Protein AF-A0A452YLU3-F1 (afdb_monomer_lite)

Secondary structure (DSSP, 8-state):
-HHHHHHHHHHHTTTSGGGTT--HHHHHHHHHHHHHHHTTT--TTPPP-HHHH-EEEE------HHHHHHHHHHHTSTTEEEEEEEEEEE-TT-SS--EEEEEEEEEETTTT----

Organism: Aegilops tauschii subsp. strangulata (NCBI:txid200361)

Structure (mmCIF, N/CA/C/O backbone):
data_AF-A0A452YLU3-F1
#
_entry.id   AF-A0A452YLU3-F1
#
loop_
_atom_site.group_PDB
_atom_site.id
_atom_site.type_symbol
_atom_site.label_atom_id
_atom_site.label_alt_id
_atom_site.label_comp_id
_atom_site.label_asym_id
_atom_site.label_entity_id
_atom_site.label_seq_id
_atom_site.pdbx_PDB_ins_code
_atom_site.Cartn_x
_atom_site.Cartn_y
_atom_site.Cartn_z
_atom_site.occupancy
_atom_site.B_iso_or_equiv
_atom_site.auth_seq_id
_atom_site.auth_comp_id
_atom_site.auth_asym_id
_atom_site.auth_atom_id
_atom_site.pdbx_PDB_model_num
ATOM 1 N N . ASP A 1 1 ? 21.316 5.333 -0.403 1.00 86.00 1 ASP A N 1
ATOM 2 C CA . ASP A 1 1 ? 21.224 3.863 -0.359 1.00 86.00 1 ASP A CA 1
ATOM 3 C C . ASP A 1 1 ? 19.789 3.455 -0.678 1.00 86.00 1 ASP A C 1
ATOM 5 O O . ASP A 1 1 ? 18.874 4.063 -0.133 1.00 86.00 1 ASP A O 1
ATOM 9 N N . THR A 1 2 ? 19.588 2.513 -1.601 1.00 87.88 2 THR A N 1
ATOM 10 C CA . THR A 1 2 ? 18.253 2.113 -2.087 1.00 87.88 2 THR A CA 1
ATOM 11 C C . THR A 1 2 ? 17.460 1.376 -1.017 1.00 87.88 2 THR A C 1
ATOM 13 O O . THR A 1 2 ? 16.286 1.672 -0.796 1.00 87.88 2 THR A O 1
ATOM 16 N N . GLU A 1 3 ? 18.103 0.437 -0.328 1.00 92.19 3 GLU A N 1
ATOM 17 C CA . GLU A 1 3 ? 17.437 -0.374 0.689 1.00 92.19 3 GLU A CA 1
ATOM 18 C C . GLU A 1 3 ? 17.133 0.448 1.943 1.00 92.19 3 GLU A C 1
ATOM 20 O O . GLU A 1 3 ? 16.061 0.290 2.520 1.00 92.19 3 GLU A O 1
ATOM 25 N N . GLY A 1 4 ? 17.999 1.395 2.322 1.00 95.19 4 GLY A N 1
ATOM 26 C CA . GLY A 1 4 ? 17.708 2.369 3.377 1.00 95.19 4 GLY A CA 1
ATOM 27 C C . GLY A 1 4 ? 16.403 3.141 3.147 1.00 95.19 4 GLY A C 1
ATOM 28 O O . GLY A 1 4 ? 15.523 3.117 4.001 1.00 95.19 4 GLY A O 1
ATOM 29 N N . ARG A 1 5 ? 16.214 3.731 1.957 1.00 94.44 5 ARG A N 1
ATOM 30 C CA . ARG A 1 5 ? 15.010 4.527 1.633 1.00 94.44 5 ARG A CA 1
ATOM 31 C C . ARG A 1 5 ? 13.733 3.678 1.630 1.00 94.44 5 ARG A C 1
ATOM 33 O O . ARG A 1 5 ? 12.702 4.111 2.138 1.00 94.44 5 ARG A O 1
ATOM 40 N N . LYS A 1 6 ? 13.806 2.440 1.124 1.00 93.56 6 LYS A N 1
ATOM 41 C CA . LYS A 1 6 ? 12.691 1.479 1.205 1.00 93.56 6 LYS A CA 1
ATOM 42 C C . LYS A 1 6 ? 12.352 1.123 2.652 1.00 93.56 6 LYS A C 1
ATOM 44 O O . LYS A 1 6 ? 11.176 1.064 3.006 1.00 93.56 6 LYS A O 1
ATOM 49 N N . HIS A 1 7 ? 13.363 0.886 3.488 1.00 95.69 7 HIS A N 1
ATOM 50 C CA . HIS A 1 7 ? 13.155 0.606 4.908 1.00 95.69 7 HIS A CA 1
ATOM 51 C C . HIS A 1 7 ? 12.558 1.800 5.653 1.00 95.69 7 HIS A C 1
ATOM 53 O O . HIS A 1 7 ? 11.686 1.595 6.495 1.00 95.69 7 HIS A O 1
ATOM 59 N N . ASP A 1 8 ? 12.978 3.023 5.334 1.00 96.00 8 ASP A N 1
ATOM 60 C CA . ASP A 1 8 ? 12.431 4.234 5.944 1.00 96.00 8 ASP A CA 1
ATOM 61 C C . ASP A 1 8 ? 10.955 4.424 5.582 1.00 96.00 8 ASP A C 1
ATOM 63 O O . ASP A 1 8 ? 10.141 4.653 6.476 1.00 96.00 8 ASP A O 1
ATOM 67 N N . LEU A 1 9 ? 10.570 4.200 4.318 1.00 95.94 9 LEU A N 1
ATOM 68 C CA . LEU A 1 9 ? 9.160 4.177 3.919 1.00 95.94 9 LEU A CA 1
ATOM 69 C C . LEU A 1 9 ? 8.375 3.092 4.671 1.00 95.94 9 LEU A C 1
ATOM 71 O O . LEU A 1 9 ? 7.311 3.362 5.228 1.00 95.94 9 LEU A O 1
ATOM 75 N N . LEU A 1 10 ? 8.907 1.867 4.735 1.00 95.19 10 LEU A N 1
ATOM 76 C CA . LEU A 1 10 ? 8.274 0.768 5.468 1.00 95.19 10 LEU A CA 1
ATOM 77 C C . LEU A 1 10 ? 8.136 1.056 6.965 1.00 95.19 10 LEU A C 1
ATOM 79 O O . LEU A 1 10 ? 7.198 0.553 7.576 1.00 95.19 10 LEU A O 1
ATOM 83 N N . ARG A 1 11 ? 9.045 1.835 7.557 1.00 95.62 11 ARG A N 1
ATOM 84 C CA . ARG A 1 11 ? 8.950 2.296 8.945 1.00 95.62 11 ARG A CA 1
ATOM 85 C C . ARG A 1 11 ? 7.900 3.395 9.088 1.00 95.62 11 ARG A C 1
ATOM 87 O O . ARG A 1 11 ? 7.099 3.323 10.007 1.00 95.62 11 ARG A O 1
ATOM 94 N N . ALA A 1 12 ? 7.870 4.370 8.184 1.00 96.00 12 ALA A N 1
ATOM 95 C CA . ALA A 1 12 ? 6.934 5.492 8.245 1.00 96.00 12 ALA A CA 1
ATOM 96 C C . ALA A 1 12 ? 5.465 5.041 8.169 1.00 96.00 12 ALA A C 1
ATOM 98 O O . ALA A 1 12 ? 4.604 5.612 8.831 1.00 96.00 12 ALA A O 1
ATOM 99 N N . VAL A 1 13 ? 5.176 3.987 7.398 1.00 95.69 13 VAL A N 1
ATOM 100 C CA . VAL A 1 13 ? 3.812 3.448 7.262 1.00 95.69 13 VAL A CA 1
ATOM 101 C C . VAL A 1 13 ? 3.403 2.493 8.389 1.00 95.69 13 VAL A C 1
ATOM 103 O O . VAL A 1 13 ? 2.228 2.118 8.465 1.00 95.69 13 VAL A O 1
ATOM 106 N N . GLN A 1 14 ? 4.330 2.068 9.257 1.00 91.56 14 GLN A N 1
ATOM 107 C CA . GLN A 1 14 ? 3.996 1.206 10.396 1.00 91.56 14 GLN A CA 1
ATOM 108 C C . GLN A 1 14 ? 3.051 1.922 11.360 1.00 91.56 14 GLN A C 1
ATOM 110 O O . GLN A 1 14 ? 3.082 3.137 11.494 1.00 91.56 14 GLN A O 1
ATOM 115 N N . GLU A 1 15 ? 2.177 1.148 12.006 1.00 87.56 15 GLU A N 1
ATOM 116 C CA . GLU A 1 15 ? 1.246 1.640 13.039 1.00 87.56 15 GLU A CA 1
ATOM 117 C C . GLU A 1 15 ? 0.219 2.686 12.557 1.00 87.56 15 GLU A C 1
ATOM 119 O O . GLU A 1 15 ? -0.574 3.189 13.341 1.00 87.56 15 GLU A O 1
ATOM 124 N N . THR A 1 16 ? 0.136 2.947 11.249 1.00 91.69 16 THR A N 1
ATOM 125 C CA . THR A 1 16 ? -0.823 3.905 10.669 1.00 91.69 16 THR A CA 1
ATOM 126 C C . THR A 1 16 ? -2.222 3.335 10.426 1.00 91.69 16 THR A C 1
ATOM 128 O O . THR A 1 16 ? -3.083 4.032 9.892 1.00 91.69 16 THR A O 1
ATOM 131 N N . GLY A 1 17 ? -2.454 2.045 10.696 1.00 88.31 17 GLY A N 1
ATOM 132 C CA . GLY A 1 17 ? -3.699 1.378 10.292 1.00 88.31 17 GLY A CA 1
ATOM 133 C C . GLY A 1 17 ? -3.913 1.392 8.770 1.00 88.31 17 GLY A C 1
ATOM 134 O O . GLY A 1 17 ? -5.035 1.530 8.297 1.00 88.31 17 GLY A O 1
ATOM 135 N N . ARG A 1 18 ? -2.829 1.297 7.979 1.00 90.69 18 ARG A N 1
ATOM 136 C CA . ARG A 1 18 ? -2.833 1.473 6.507 1.00 90.69 18 ARG A CA 1
ATOM 137 C C . ARG A 1 18 ? -3.274 2.873 6.061 1.00 90.69 18 ARG A C 1
ATOM 139 O O . ARG A 1 18 ? -3.678 3.042 4.915 1.00 90.69 18 ARG A O 1
ATOM 146 N N . GLY A 1 19 ? -3.176 3.858 6.949 1.00 92.19 19 GLY A N 1
ATOM 147 C CA . GLY A 1 19 ? -3.537 5.250 6.705 1.00 92.19 19 GLY A CA 1
ATOM 148 C C . GLY A 1 19 ? -4.777 5.730 7.462 1.00 92.19 19 GLY A C 1
ATOM 149 O O . GLY A 1 19 ? -4.967 6.943 7.528 1.00 92.19 19 GLY A O 1
ATOM 150 N N . SER A 1 20 ? -5.593 4.848 8.063 1.00 89.81 20 SER A N 1
ATOM 151 C CA . SER A 1 20 ? -6.781 5.272 8.832 1.00 89.81 20 SER A CA 1
ATOM 152 C C . SER A 1 20 ? -6.401 6.090 10.068 1.00 89.81 20 SER A C 1
ATOM 154 O O . SER A 1 20 ? -6.978 7.143 10.316 1.00 89.81 20 SER A O 1
ATOM 156 N N . GLY A 1 21 ? -5.370 5.656 10.795 1.00 90.00 21 GLY A N 1
ATOM 157 C CA . GLY A 1 21 ? -4.873 6.312 12.005 1.00 90.00 21 GLY A CA 1
ATOM 158 C C . GLY A 1 21 ? -3.743 7.319 11.774 1.00 90.00 21 GLY A C 1
ATOM 159 O O . GLY A 1 21 ? -3.189 7.827 12.743 1.00 90.00 21 GLY A O 1
ATOM 160 N N . ALA A 1 2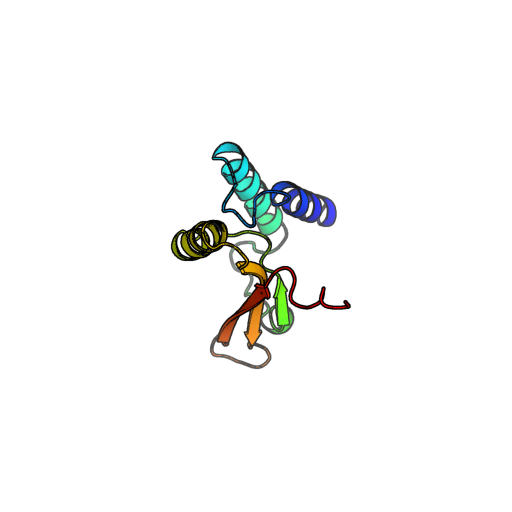2 ? -3.358 7.594 10.522 1.00 94.69 22 ALA A N 1
ATOM 161 C CA . ALA A 1 22 ? -2.226 8.473 10.230 1.00 94.69 22 ALA A CA 1
ATOM 162 C C . ALA A 1 22 ? -2.561 9.949 10.510 1.00 94.69 22 ALA A C 1
ATOM 164 O O . ALA A 1 22 ? -3.464 10.519 9.880 1.00 94.69 22 ALA A O 1
ATOM 165 N N . SER A 1 23 ? -1.790 10.577 11.402 1.00 94.94 23 SER A N 1
ATOM 166 C CA . SER A 1 23 ? -1.850 12.018 11.671 1.00 94.94 23 SER A CA 1
ATOM 167 C C . SER A 1 23 ? -1.390 12.847 10.459 1.00 94.94 23 SER A C 1
ATOM 169 O O . SER A 1 23 ? -0.729 12.311 9.565 1.00 94.94 23 SER A O 1
ATOM 171 N N . PRO A 1 24 ? -1.692 14.159 10.405 1.00 95.25 24 PRO A N 1
ATOM 172 C CA . PRO A 1 24 ? -1.196 15.029 9.337 1.00 95.25 24 PRO A CA 1
ATOM 173 C C . PRO A 1 24 ? 0.332 14.992 9.184 1.00 95.25 24 PRO A C 1
ATOM 175 O O . PRO A 1 24 ? 0.828 14.849 8.070 1.00 95.25 24 PRO A O 1
ATOM 178 N N . ASP A 1 25 ? 1.067 15.026 10.297 1.00 96.19 25 ASP A N 1
ATOM 179 C CA . ASP A 1 25 ? 2.534 14.984 10.287 1.00 96.19 25 ASP A CA 1
ATOM 180 C C . ASP A 1 25 ? 3.059 13.629 9.788 1.00 96.19 25 ASP A C 1
ATOM 182 O O . ASP A 1 25 ? 4.012 13.572 9.014 1.00 96.19 25 ASP A O 1
ATOM 186 N N . GLN A 1 26 ? 2.408 12.524 10.175 1.00 96.75 26 GLN A N 1
ATOM 187 C CA . GLN A 1 26 ? 2.755 11.193 9.670 1.00 96.75 26 GLN A CA 1
ATOM 188 C C . GLN A 1 26 ? 2.485 11.074 8.169 1.00 96.75 26 GLN A C 1
ATOM 190 O O . GLN A 1 26 ? 3.297 10.497 7.454 1.00 96.75 26 GLN A O 1
ATOM 195 N N . ARG A 1 27 ? 1.373 11.634 7.674 1.00 96.44 27 ARG A N 1
ATOM 196 C CA . ARG A 1 27 ? 1.055 11.649 6.237 1.00 96.44 27 ARG A CA 1
ATOM 197 C C . ARG A 1 27 ? 2.120 12.400 5.450 1.00 96.44 27 ARG A C 1
ATOM 199 O O . ARG A 1 27 ? 2.620 11.851 4.475 1.00 96.44 27 ARG A O 1
ATOM 206 N N . ALA A 1 28 ? 2.514 13.583 5.918 1.00 96.12 28 ALA A N 1
ATOM 207 C CA . ALA A 1 28 ? 3.582 14.361 5.297 1.00 96.12 28 ALA A CA 1
ATOM 208 C C . ALA A 1 28 ? 4.912 13.586 5.264 1.00 96.12 28 ALA A C 1
ATOM 210 O O . ALA A 1 28 ? 5.551 13.502 4.218 1.00 96.12 28 ALA A O 1
ATOM 211 N N . ALA A 1 29 ? 5.295 12.946 6.375 1.00 96.56 29 ALA A N 1
ATOM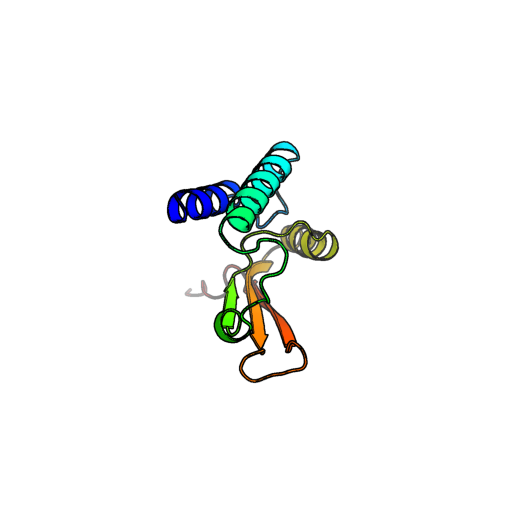 212 C CA . ALA A 1 29 ? 6.516 12.139 6.440 1.00 96.56 29 ALA A CA 1
ATOM 213 C C . ALA A 1 29 ? 6.472 10.906 5.516 1.00 96.56 29 ALA A C 1
ATOM 215 O O . ALA A 1 29 ? 7.480 10.533 4.917 1.00 96.56 29 ALA A O 1
ATOM 216 N N . ILE A 1 30 ? 5.307 10.262 5.385 1.00 97.25 30 ILE A N 1
ATOM 217 C CA . ILE A 1 30 ? 5.111 9.139 4.461 1.00 97.25 30 ILE A CA 1
ATOM 218 C C . ILE A 1 30 ? 5.211 9.615 3.013 1.00 97.25 30 ILE A C 1
ATOM 220 O O . ILE A 1 30 ? 5.876 8.959 2.219 1.00 97.25 30 ILE A O 1
ATOM 224 N N . GLU A 1 31 ? 4.584 10.740 2.665 1.00 95.25 31 GLU A N 1
ATOM 225 C CA . GLU A 1 31 ? 4.664 11.329 1.324 1.00 95.25 31 GLU A CA 1
ATOM 226 C C . GLU A 1 31 ? 6.111 11.663 0.949 1.00 95.25 31 GLU A C 1
ATOM 228 O O . GLU A 1 31 ? 6.568 11.280 -0.126 1.00 95.25 31 GLU A O 1
ATOM 233 N N . GLU A 1 32 ? 6.872 12.269 1.862 1.00 95.38 32 GLU A N 1
ATOM 234 C CA . GLU A 1 32 ? 8.300 12.526 1.662 1.00 95.38 32 GLU A CA 1
ATOM 235 C C . GLU A 1 32 ? 9.091 11.223 1.452 1.00 95.38 32 GLU A C 1
ATOM 237 O O . GLU A 1 32 ? 9.910 11.124 0.535 1.00 95.38 32 GLU A O 1
ATOM 242 N N . ALA A 1 33 ? 8.817 10.181 2.244 1.00 95.62 33 ALA A N 1
ATOM 243 C CA . ALA A 1 33 ? 9.461 8.878 2.086 1.00 95.62 33 ALA A CA 1
ATOM 244 C C . ALA A 1 33 ? 9.083 8.173 0.765 1.00 95.62 33 ALA A C 1
ATOM 246 O O . ALA A 1 33 ? 9.925 7.484 0.186 1.00 95.62 33 ALA A O 1
ATOM 247 N N . ILE A 1 34 ? 7.852 8.351 0.268 1.00 93.44 34 ILE A N 1
ATOM 248 C CA . ILE A 1 34 ? 7.410 7.845 -1.042 1.00 93.44 34 ILE A CA 1
ATOM 249 C C . ILE A 1 34 ? 8.195 8.533 -2.156 1.00 93.44 34 ILE A C 1
ATOM 251 O O . ILE A 1 34 ? 8.857 7.837 -2.925 1.00 93.44 34 ILE A O 1
ATOM 255 N N . VAL A 1 35 ? 8.194 9.872 -2.185 1.00 92.38 35 VAL A N 1
ATOM 256 C CA . VAL A 1 35 ? 8.949 10.670 -3.171 1.00 92.38 35 VAL A CA 1
ATOM 257 C C . VAL A 1 35 ? 10.417 10.256 -3.162 1.00 92.38 35 VAL A C 1
ATOM 259 O O . VAL A 1 35 ? 11.033 10.035 -4.203 1.00 92.38 35 VAL A O 1
ATOM 262 N N . SER A 1 36 ? 10.961 10.045 -1.964 1.00 92.69 36 SER A N 1
ATOM 263 C CA . SER A 1 36 ? 12.318 9.563 -1.783 1.00 92.69 36 SER A CA 1
ATOM 264 C C . SER A 1 36 ? 12.539 8.213 -2.499 1.00 92.69 36 SER A C 1
ATOM 266 O O . SER A 1 36 ? 13.478 8.045 -3.272 1.00 92.69 36 SER A O 1
ATOM 268 N N . VAL A 1 37 ? 11.666 7.222 -2.328 1.00 91.19 37 VAL A N 1
ATOM 269 C CA . VAL A 1 37 ? 11.806 5.943 -3.051 1.00 91.19 37 VAL A CA 1
ATOM 270 C C . VAL A 1 37 ? 11.631 6.110 -4.569 1.00 91.19 37 VAL A C 1
ATOM 272 O O . VAL A 1 37 ? 12.365 5.473 -5.328 1.00 91.19 37 VAL A O 1
ATOM 275 N N . GLU A 1 38 ? 10.716 6.967 -5.021 1.00 87.44 38 GLU A N 1
ATOM 276 C CA . GLU A 1 38 ? 10.434 7.200 -6.447 1.00 87.44 38 GLU A CA 1
ATOM 277 C C . GLU A 1 38 ? 11.649 7.758 -7.206 1.00 87.44 38 GLU A C 1
ATOM 279 O O . GLU A 1 38 ? 11.958 7.298 -8.310 1.00 87.44 38 GLU A O 1
ATOM 284 N N . GLU A 1 39 ? 12.423 8.647 -6.578 1.00 87.62 39 GLU A N 1
ATOM 285 C CA . GLU A 1 39 ? 13.664 9.202 -7.141 1.00 87.62 39 GLU A CA 1
ATOM 286 C C . GLU A 1 39 ? 14.727 8.141 -7.493 1.00 87.62 39 GLU A C 1
ATOM 288 O O . GLU A 1 39 ? 15.651 8.421 -8.256 1.00 87.62 39 GLU A O 1
ATOM 293 N N . LEU A 1 40 ? 14.640 6.918 -6.952 1.00 84.56 40 LEU A N 1
ATOM 294 C CA . LEU A 1 40 ? 15.622 5.852 -7.197 1.00 84.56 40 LEU A CA 1
ATOM 295 C C . LEU A 1 40 ? 15.454 5.116 -8.532 1.00 84.56 40 LEU A C 1
ATOM 297 O O . LEU A 1 40 ? 16.323 4.316 -8.885 1.00 84.56 40 LEU A O 1
ATOM 301 N N . GLY A 1 41 ? 14.351 5.312 -9.254 1.00 69.19 41 GLY A N 1
ATOM 302 C CA . GLY A 1 41 ? 14.119 4.543 -10.482 1.00 69.19 41 GLY A CA 1
ATOM 303 C C . GLY A 1 41 ? 12.725 4.621 -11.090 1.00 69.19 41 GLY A C 1
ATOM 304 O O . GLY A 1 41 ? 12.514 4.022 -12.139 1.00 69.19 41 GLY A O 1
ATOM 305 N N . ALA A 1 42 ? 11.802 5.373 -10.492 1.00 58.88 42 ALA A N 1
ATOM 306 C CA . ALA A 1 42 ? 10.549 5.777 -11.130 1.00 58.88 42 ALA A CA 1
ATOM 307 C C . ALA A 1 42 ? 10.668 7.181 -11.762 1.00 58.88 42 ALA A C 1
ATOM 309 O O . ALA A 1 42 ? 9.679 7.898 -11.881 1.00 58.88 42 ALA A O 1
ATOM 310 N N . GLY A 1 43 ? 11.890 7.597 -12.126 1.00 55.16 43 GLY A N 1
ATOM 311 C CA . GLY A 1 43 ? 12.155 8.907 -12.722 1.00 55.16 43 GLY A CA 1
ATOM 312 C C . GLY A 1 43 ? 11.394 9.130 -14.033 1.00 55.16 43 GLY A C 1
ATOM 313 O O . GLY A 1 43 ? 11.047 8.177 -14.737 1.00 55.16 43 GLY A O 1
ATOM 314 N N . GLU A 1 44 ? 11.153 10.402 -14.364 1.00 57.81 44 GLU A N 1
ATOM 315 C CA . GLU A 1 44 ? 10.451 10.814 -15.584 1.00 57.81 44 GLU A CA 1
ATOM 316 C C . GLU A 1 44 ? 10.966 10.069 -16.829 1.00 57.81 44 GLU A C 1
ATOM 318 O O . GLU A 1 44 ? 12.138 10.151 -17.196 1.00 57.81 44 GLU A O 1
ATOM 323 N N . GLY A 1 45 ? 10.061 9.357 -17.507 1.00 63.41 45 GLY A N 1
ATOM 324 C CA . GLY A 1 45 ? 10.297 8.790 -18.838 1.00 63.41 45 GLY A CA 1
ATOM 325 C C . GLY A 1 45 ? 10.687 7.311 -18.896 1.00 63.41 45 GLY A C 1
ATOM 326 O O . GLY A 1 45 ? 10.703 6.757 -19.997 1.00 63.41 45 GLY A O 1
ATOM 327 N N . ALA A 1 46 ? 10.945 6.637 -17.770 1.00 72.62 46 ALA A N 1
ATOM 328 C CA . ALA A 1 46 ? 11.124 5.183 -17.771 1.00 72.62 46 ALA A CA 1
ATOM 329 C C . ALA A 1 46 ? 9.753 4.472 -17.814 1.00 72.62 46 ALA A C 1
ATOM 331 O O . ALA A 1 46 ? 8.919 4.705 -16.936 1.00 72.62 46 ALA A O 1
ATOM 332 N N . PRO A 1 47 ? 9.475 3.614 -18.816 1.00 78.31 47 PRO A N 1
ATOM 333 C CA . PRO A 1 47 ? 8.225 2.867 -18.854 1.00 78.31 47 PRO A CA 1
ATOM 334 C C . PRO A 1 47 ? 8.164 1.869 -17.693 1.00 78.31 47 PRO A C 1
ATOM 336 O O . PRO A 1 47 ? 9.147 1.201 -17.374 1.00 78.31 47 PRO A O 1
ATOM 339 N N . LEU A 1 48 ? 6.984 1.752 -17.086 1.00 82.19 48 LEU A N 1
ATOM 340 C CA . LEU A 1 48 ? 6.718 0.798 -16.016 1.00 82.19 48 LEU A CA 1
ATOM 341 C C . LEU A 1 48 ? 6.924 -0.638 -16.519 1.00 82.19 48 LEU A C 1
ATOM 343 O O . LEU A 1 48 ? 6.300 -1.052 -17.499 1.00 82.19 48 LEU A O 1
ATOM 347 N N . ASP A 1 49 ? 7.762 -1.415 -15.833 1.00 86.81 49 ASP A N 1
ATOM 348 C CA . ASP A 1 49 ? 7.925 -2.838 -16.131 1.00 86.81 49 ASP A CA 1
ATOM 349 C C . ASP A 1 49 ? 6.703 -3.622 -15.626 1.00 86.81 49 ASP A C 1
ATOM 351 O O . ASP A 1 49 ? 6.613 -4.029 -14.465 1.00 86.81 49 ASP A O 1
ATOM 355 N N . LEU A 1 50 ? 5.743 -3.840 -16.527 1.00 88.56 50 LEU A N 1
ATOM 356 C CA . LEU A 1 50 ? 4.530 -4.603 -16.239 1.00 88.56 50 LEU A CA 1
ATOM 357 C C . LEU A 1 50 ? 4.828 -6.059 -15.858 1.00 88.56 50 LEU A C 1
ATOM 359 O O . LEU A 1 50 ? 4.065 -6.654 -15.104 1.00 88.56 50 LEU A O 1
ATOM 363 N N . ALA A 1 51 ? 5.921 -6.651 -16.345 1.00 89.75 51 ALA A N 1
ATOM 364 C CA . ALA A 1 51 ? 6.271 -8.018 -15.975 1.00 89.75 51 ALA A CA 1
ATOM 365 C C . ALA A 1 51 ? 6.779 -8.097 -14.528 1.00 89.75 51 ALA A C 1
ATOM 367 O O . ALA A 1 51 ? 6.496 -9.085 -13.853 1.00 89.75 51 ALA A O 1
ATOM 368 N N . ALA A 1 52 ? 7.485 -7.066 -14.054 1.00 89.44 52 ALA A N 1
ATOM 369 C CA . ALA A 1 52 ? 7.900 -6.944 -12.656 1.00 89.44 52 ALA A CA 1
ATOM 370 C C . ALA A 1 52 ? 6.739 -6.569 -11.717 1.00 89.44 52 ALA A C 1
ATOM 372 O O . ALA A 1 52 ? 6.761 -6.936 -10.542 1.00 89.44 52 ALA A O 1
ATOM 373 N N . LEU A 1 53 ? 5.729 -5.853 -12.224 1.00 90.19 53 LEU A N 1
ATOM 374 C CA . LEU A 1 53 ? 4.535 -5.477 -11.463 1.00 90.19 53 LEU A CA 1
ATOM 375 C C . LEU A 1 53 ? 3.535 -6.633 -11.293 1.00 90.19 53 LEU A C 1
ATOM 377 O O . LEU A 1 53 ? 2.798 -6.657 -10.308 1.00 90.19 53 LEU A O 1
ATOM 381 N N . ASP A 1 54 ? 3.481 -7.577 -12.234 1.00 94.62 54 ASP A N 1
ATOM 382 C CA . ASP A 1 54 ? 2.554 -8.712 -12.180 1.00 94.62 54 ASP A CA 1
ATOM 383 C C . ASP A 1 54 ? 2.746 -9.530 -10.896 1.00 94.62 54 ASP A C 1
ATOM 385 O O . ASP A 1 5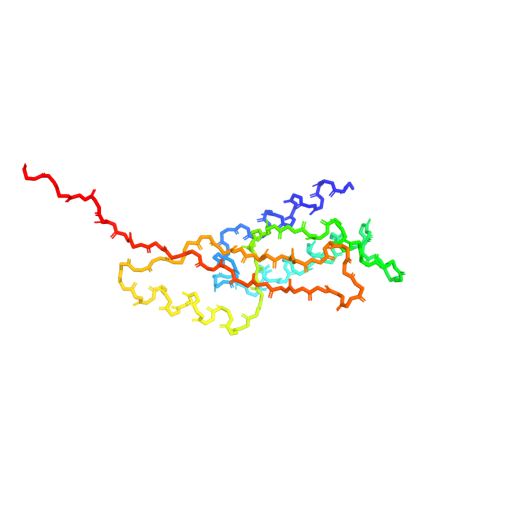4 ? 3.845 -9.982 -10.570 1.00 94.62 54 ASP A O 1
ATOM 389 N N . GLY A 1 55 ? 1.669 -9.707 -10.133 1.00 94.94 55 GLY A N 1
ATOM 390 C CA . GLY A 1 55 ? 1.758 -10.366 -8.838 1.00 94.94 55 GLY A CA 1
ATOM 391 C C . GLY A 1 55 ? 0.677 -9.955 -7.852 1.00 94.94 55 GLY A C 1
ATOM 392 O O . GLY A 1 55 ? -0.295 -9.274 -8.174 1.00 94.94 55 GLY A O 1
ATOM 393 N N . THR A 1 56 ? 0.837 -10.424 -6.615 1.00 95.00 56 THR A N 1
ATOM 394 C CA . THR A 1 56 ? -0.055 -10.101 -5.496 1.00 95.00 56 THR A CA 1
ATOM 395 C C . THR A 1 56 ? 0.707 -9.268 -4.477 1.00 95.00 56 THR A C 1
ATOM 397 O O . THR A 1 56 ? 1.597 -9.771 -3.795 1.00 95.00 56 THR A O 1
ATOM 400 N N . TRP A 1 57 ? 0.333 -8.001 -4.362 1.00 93.88 57 TRP A N 1
ATOM 401 C CA . TRP A 1 57 ? 1.004 -7.014 -3.526 1.00 93.88 57 TRP A CA 1
ATOM 402 C C . TRP A 1 57 ? 0.180 -6.735 -2.285 1.00 93.88 57 TRP A C 1
ATOM 404 O O . TRP A 1 57 ? -1.039 -6.626 -2.363 1.00 93.88 57 TRP A O 1
ATOM 414 N N . ARG A 1 58 ? 0.822 -6.627 -1.123 1.00 92.06 58 ARG A N 1
ATOM 415 C CA . ARG A 1 58 ? 0.132 -6.239 0.109 1.00 92.06 58 ARG A CA 1
ATOM 416 C C . ARG A 1 58 ? 0.001 -4.719 0.157 1.00 92.06 58 ARG A C 1
ATOM 418 O O . ARG A 1 58 ? 1.002 -4.021 0.034 1.00 92.06 58 ARG A O 1
ATOM 425 N N . LEU A 1 59 ? -1.205 -4.222 0.415 1.00 91.00 59 LEU A N 1
ATOM 426 C CA . LEU A 1 59 ? -1.435 -2.802 0.661 1.00 91.00 59 LEU A CA 1
ATOM 427 C C . LEU A 1 59 ? -0.919 -2.436 2.061 1.00 91.00 59 LEU A C 1
ATOM 429 O O . LEU A 1 59 ? -1.504 -2.840 3.069 1.00 91.00 59 LEU A O 1
ATOM 433 N N . CYS A 1 60 ? 0.187 -1.695 2.119 1.00 91.50 60 CYS A N 1
ATOM 434 C CA . CYS A 1 60 ? 0.782 -1.235 3.378 1.00 91.50 60 CYS A CA 1
ATOM 435 C C . CYS A 1 60 ? 0.239 0.132 3.826 1.00 91.50 60 CYS A C 1
ATOM 437 O O . CYS A 1 60 ? 0.135 0.365 5.025 1.00 91.50 60 CYS A O 1
ATOM 439 N N . TYR A 1 61 ? -0.124 1.006 2.884 1.00 93.50 61 TYR A N 1
ATOM 440 C CA . TYR A 1 61 ? -0.625 2.356 3.144 1.00 93.50 61 TYR A CA 1
ATOM 441 C C . TYR A 1 61 ? -1.495 2.846 1.983 1.00 93.50 61 TYR A C 1
ATOM 443 O O . TYR A 1 61 ? -1.243 2.493 0.831 1.00 93.50 61 TYR A O 1
ATOM 451 N N . THR A 1 62 ? -2.503 3.664 2.284 1.00 92.12 62 THR A N 1
ATOM 452 C CA . THR A 1 62 ? -3.269 4.426 1.297 1.00 92.12 62 THR A CA 1
ATOM 453 C C . THR A 1 62 ? -3.757 5.747 1.891 1.00 92.12 62 THR A C 1
ATOM 455 O O . THR A 1 62 ? -4.095 5.825 3.070 1.00 92.12 62 THR A O 1
ATOM 458 N N . SER A 1 63 ? -3.824 6.788 1.062 1.00 91.81 63 SER A N 1
ATOM 459 C CA . SER A 1 63 ? -4.487 8.059 1.376 1.00 91.81 63 SER A CA 1
ATOM 460 C C . SER A 1 63 ? -5.872 8.183 0.722 1.00 91.81 63 SER A C 1
ATOM 462 O O . SER A 1 63 ? -6.539 9.201 0.902 1.00 91.81 63 SER A O 1
ATOM 464 N N . ALA A 1 64 ? -6.326 7.159 -0.013 1.00 90.31 64 ALA A N 1
ATOM 465 C CA . ALA A 1 64 ? -7.591 7.171 -0.743 1.00 90.31 64 ALA A CA 1
ATOM 466 C C . ALA A 1 64 ? -8.787 7.174 0.223 1.00 90.31 64 ALA A C 1
ATOM 468 O O . ALA A 1 64 ? -9.017 6.212 0.958 1.00 90.31 64 ALA A O 1
ATOM 469 N N . SER A 1 65 ? -9.538 8.278 0.250 1.00 87.25 65 SER A N 1
ATOM 470 C CA . SER A 1 65 ? -10.580 8.514 1.257 1.00 87.25 65 SER A CA 1
ATOM 471 C C . SER A 1 65 ? -11.701 7.474 1.233 1.00 87.25 65 SER A C 1
ATOM 473 O O . SER A 1 65 ? -12.186 7.080 2.287 1.00 87.25 65 SER A O 1
ATOM 475 N N . ASP A 1 66 ? -12.088 7.001 0.051 1.00 83.75 66 ASP A N 1
ATOM 476 C CA . ASP A 1 66 ? -13.087 5.945 -0.135 1.00 83.75 66 ASP A CA 1
ATOM 477 C C . ASP A 1 66 ? -12.666 4.619 0.518 1.00 83.75 66 ASP A C 1
ATOM 479 O O . ASP A 1 66 ? -13.484 3.946 1.144 1.00 83.75 66 ASP A O 1
ATOM 483 N N . VAL A 1 67 ? -11.381 4.273 0.441 1.00 83.62 67 VAL A N 1
ATOM 484 C CA . VAL A 1 67 ? -10.814 3.090 1.097 1.00 83.62 67 VAL A CA 1
ATOM 485 C C . VAL A 1 67 ? -10.683 3.300 2.606 1.00 83.62 67 VAL A C 1
ATOM 487 O O . VAL A 1 67 ? -11.021 2.401 3.377 1.00 83.62 67 VAL A O 1
ATOM 490 N N . LEU A 1 68 ? -10.238 4.482 3.044 1.00 87.25 68 LEU A N 1
ATOM 491 C CA . LEU A 1 68 ? -10.107 4.806 4.469 1.00 87.25 68 LEU A CA 1
ATOM 492 C C . LEU A 1 68 ? -11.453 4.737 5.202 1.00 87.25 68 LEU A C 1
ATOM 494 O O . LEU A 1 68 ? -11.527 4.156 6.284 1.00 87.25 68 LEU A O 1
ATOM 498 N N . MET A 1 69 ? -12.531 5.218 4.575 1.00 84.12 69 MET A N 1
ATOM 499 C CA . MET A 1 69 ? -13.889 5.110 5.118 1.00 84.12 69 MET A CA 1
ATOM 500 C C . MET A 1 69 ? -14.310 3.657 5.381 1.00 84.12 69 MET A C 1
ATOM 502 O O . MET A 1 69 ? -15.038 3.398 6.338 1.00 84.12 69 MET A O 1
ATOM 506 N N . LEU A 1 70 ? -13.854 2.692 4.572 1.00 80.44 70 LEU A N 1
ATOM 507 C CA . LEU A 1 70 ? -14.145 1.272 4.800 1.00 80.44 70 LEU A CA 1
ATOM 508 C C . LEU A 1 70 ? -13.428 0.731 6.041 1.00 80.44 70 LEU A C 1
ATOM 510 O O . LEU A 1 70 ? -13.989 -0.111 6.742 1.00 80.44 70 LEU A O 1
ATOM 514 N N . PHE A 1 71 ? -12.210 1.204 6.325 1.00 83.75 71 PHE A N 1
ATOM 515 C CA . PHE A 1 71 ? -11.472 0.813 7.531 1.00 83.75 71 PHE A CA 1
ATOM 516 C C . PHE A 1 71 ? -12.129 1.394 8.778 1.00 83.75 71 PHE A C 1
ATOM 518 O O . PHE A 1 71 ? -12.427 0.646 9.705 1.00 83.75 71 PHE A O 1
ATOM 525 N N . GLU A 1 72 ? -12.467 2.683 8.751 1.00 81.81 72 GLU A N 1
ATOM 526 C CA . GLU A 1 72 ? -13.193 3.342 9.841 1.00 81.81 72 GLU A CA 1
ATOM 527 C C . GLU A 1 72 ? -14.565 2.700 10.096 1.00 81.81 72 GLU A C 1
ATOM 529 O O . GLU A 1 72 ? -14.985 2.537 11.242 1.00 81.81 72 GLU A O 1
ATOM 534 N N . ALA A 1 73 ? -15.286 2.317 9.038 1.00 81.06 73 ALA A N 1
ATOM 535 C CA . ALA A 1 73 ? -16.568 1.633 9.174 1.00 81.06 73 ALA A CA 1
ATOM 536 C C . ALA A 1 73 ? -16.410 0.242 9.802 1.00 81.06 73 ALA A C 1
ATOM 538 O O . ALA A 1 73 ? -17.229 -0.149 10.634 1.00 81.06 73 ALA A O 1
ATOM 539 N N . ALA A 1 74 ? -15.362 -0.496 9.432 1.00 79.19 74 ALA A N 1
ATOM 540 C CA . ALA A 1 74 ? -15.095 -1.812 9.991 1.00 79.19 74 ALA A CA 1
ATOM 541 C C . ALA A 1 74 ? -14.679 -1.754 11.469 1.00 79.19 74 ALA A C 1
ATOM 543 O O . ALA A 1 74 ? -15.126 -2.595 12.239 1.00 79.19 74 ALA A O 1
ATOM 544 N N . GLU A 1 75 ? -13.924 -0.735 11.894 1.00 79.75 75 GLU A N 1
ATOM 545 C CA . GLU A 1 75 ? -13.589 -0.509 13.313 1.00 79.75 75 GLU A CA 1
ATOM 546 C C . GLU A 1 75 ? -14.830 -0.304 14.199 1.00 79.75 75 GLU A C 1
ATOM 548 O O . GLU A 1 75 ? -14.797 -0.567 15.401 1.00 79.75 75 GLU A O 1
ATOM 553 N N . ARG A 1 76 ? -15.950 0.141 13.616 1.00 82.06 76 ARG A N 1
ATOM 554 C CA . ARG A 1 76 ? -17.225 0.336 14.325 1.00 82.06 76 ARG A CA 1
ATOM 555 C C . ARG A 1 76 ? -18.085 -0.924 14.399 1.00 82.06 76 ARG A C 1
ATOM 557 O O . ARG A 1 76 ? -19.096 -0.911 15.103 1.00 82.06 76 ARG A O 1
ATOM 564 N N . LEU A 1 77 ? -17.737 -1.985 13.672 1.00 79.06 77 LEU A N 1
ATOM 565 C CA . LEU A 1 77 ? -18.485 -3.238 13.677 1.00 79.06 77 LEU A CA 1
ATOM 566 C C . LEU A 1 77 ? -17.869 -4.201 14.700 1.00 79.06 77 LEU A C 1
ATOM 568 O O . LEU A 1 77 ? -16.761 -4.692 14.483 1.00 79.06 77 LEU A O 1
ATOM 572 N N . PRO A 1 78 ? -18.571 -4.524 15.802 1.00 69.88 78 PRO A N 1
ATOM 573 C CA . PRO A 1 78 ? -18.072 -5.518 16.740 1.00 69.88 78 PRO A CA 1
ATOM 574 C C . PRO A 1 78 ? -17.907 -6.866 16.021 1.00 69.88 78 PRO A C 1
ATOM 576 O O . PRO A 1 78 ? -18.769 -7.259 15.235 1.00 69.88 78 PRO A O 1
ATOM 579 N N . LEU A 1 79 ? -16.813 -7.576 16.322 1.00 74.94 79 LEU A N 1
ATOM 580 C CA . LEU A 1 79 ? -16.443 -8.905 15.799 1.00 74.94 79 LEU A CA 1
ATOM 581 C C . LEU A 1 79 ? -15.892 -8.960 14.364 1.00 74.94 79 LEU A C 1
ATOM 583 O O . LEU A 1 79 ? -15.425 -10.028 13.964 1.00 74.94 79 LEU A O 1
ATOM 587 N N . LEU A 1 80 ? -15.915 -7.869 13.589 1.00 70.19 80 LEU A N 1
ATOM 588 C CA . LEU A 1 80 ? -15.394 -7.858 12.218 1.00 70.19 80 LEU A CA 1
ATOM 589 C C . LEU A 1 80 ? -14.063 -7.108 12.145 1.00 70.19 80 LEU A C 1
ATOM 591 O O . LEU A 1 80 ? -13.998 -5.912 12.402 1.00 70.19 80 LEU A O 1
ATOM 595 N N . GLN A 1 81 ? -13.006 -7.798 11.722 1.00 71.50 81 GLN A N 1
ATOM 596 C CA . GLN A 1 81 ? -11.699 -7.190 11.502 1.00 71.50 81 GLN A CA 1
ATOM 597 C C . GLN A 1 81 ? -11.326 -7.192 10.022 1.00 71.50 81 GLN A C 1
ATOM 599 O O . GLN A 1 81 ? -11.444 -8.201 9.316 1.00 71.50 81 GLN A O 1
ATOM 604 N N . VAL A 1 82 ? -10.816 -6.051 9.552 1.00 74.19 82 VAL A N 1
ATOM 605 C CA . VAL A 1 82 ? -10.214 -5.956 8.220 1.00 74.19 82 VAL A CA 1
ATOM 606 C C . VAL A 1 82 ? -8.821 -6.571 8.274 1.00 74.19 82 VAL A C 1
ATOM 608 O O . VAL A 1 82 ? -7.846 -5.940 8.698 1.00 74.19 82 VAL A O 1
ATOM 611 N N . GLY A 1 83 ? -8.719 -7.806 7.794 1.00 77.19 83 GLY A N 1
ATOM 612 C CA . GLY A 1 83 ? -7.455 -8.501 7.606 1.00 77.19 83 GLY A CA 1
ATOM 613 C C . GLY A 1 83 ? -6.577 -7.851 6.532 1.00 77.19 83 GLY A C 1
ATOM 614 O O . GLY A 1 83 ? -6.778 -6.713 6.105 1.00 77.19 83 GLY A O 1
ATOM 615 N N . GLN A 1 84 ? -5.545 -8.569 6.096 1.00 82.75 84 GLN A N 1
ATOM 616 C CA . GLN A 1 84 ? -4.617 -8.053 5.089 1.00 82.75 84 GLN A CA 1
ATOM 617 C C . GLN A 1 84 ? -5.325 -7.807 3.748 1.00 82.75 84 GLN A C 1
ATOM 619 O O . GLN A 1 84 ? -6.057 -8.663 3.245 1.00 82.75 84 GLN A O 1
ATOM 624 N N . ILE A 1 85 ? -5.055 -6.645 3.156 1.00 86.50 85 ILE A N 1
ATOM 625 C CA . ILE A 1 85 ? -5.560 -6.260 1.838 1.00 86.50 85 ILE A CA 1
ATOM 626 C C . ILE A 1 85 ? -4.457 -6.470 0.826 1.00 86.50 85 ILE A C 1
ATOM 628 O O . ILE A 1 85 ? -3.302 -6.100 1.056 1.00 86.50 85 ILE A O 1
ATOM 632 N N . TYR A 1 86 ? -4.836 -7.061 -0.296 1.00 90.94 86 TYR A N 1
ATOM 633 C CA . TYR A 1 86 ? -3.939 -7.311 -1.399 1.00 90.94 86 TYR A CA 1
ATOM 634 C C . TYR A 1 86 ? -4.460 -6.679 -2.675 1.00 90.94 86 TYR A C 1
ATOM 636 O O . TYR A 1 86 ? -5.665 -6.572 -2.889 1.00 90.94 86 TYR A O 1
ATOM 644 N N . GLN A 1 87 ? -3.537 -6.311 -3.544 1.00 92.31 87 GLN A N 1
ATOM 645 C CA . GLN A 1 87 ? -3.809 -5.882 -4.899 1.00 92.31 87 GLN A CA 1
ATOM 646 C C . GLN A 1 87 ? -3.180 -6.894 -5.839 1.00 92.31 87 GLN A C 1
ATOM 648 O O . GLN A 1 87 ? -1.973 -7.134 -5.800 1.00 92.31 87 GLN A O 1
ATOM 653 N N . LYS A 1 88 ? -4.019 -7.539 -6.645 1.00 95.06 88 LYS A N 1
ATOM 654 C CA . LYS A 1 88 ? -3.563 -8.438 -7.695 1.00 95.06 88 LYS A CA 1
ATOM 655 C C . 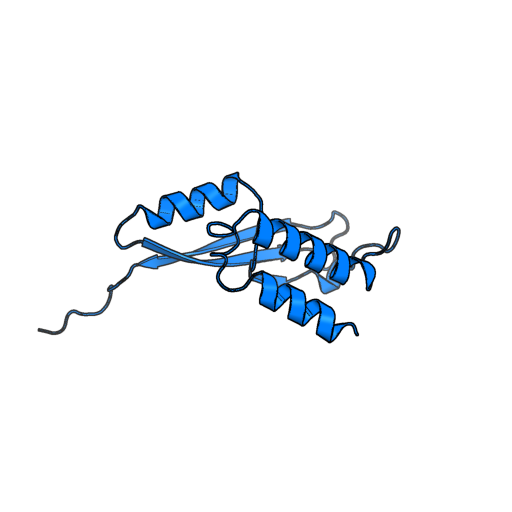LYS A 1 88 ? -3.427 -7.641 -8.984 1.00 95.06 88 LYS A C 1
ATOM 657 O O . LYS A 1 88 ? -4.424 -7.110 -9.472 1.00 95.06 88 LYS A O 1
ATOM 662 N N . PHE A 1 89 ? -2.213 -7.589 -9.508 1.00 94.62 89 PHE A N 1
ATOM 663 C CA . PHE A 1 89 ? -1.901 -7.032 -10.815 1.00 94.62 89 PHE A CA 1
ATOM 664 C C . PHE A 1 89 ? -1.763 -8.192 -11.796 1.00 94.62 89 PHE A C 1
ATOM 666 O O . PHE A 1 89 ? -0.955 -9.093 -11.584 1.00 94.62 89 PHE A O 1
ATOM 673 N N . GLU A 1 90 ? -2.606 -8.184 -12.826 1.00 94.38 90 GLU A N 1
ATOM 674 C CA . GLU A 1 90 ? -2.629 -9.165 -13.912 1.00 94.38 90 GLU A CA 1
ATOM 675 C C . GLU A 1 90 ? -2.254 -8.441 -15.212 1.00 94.38 90 GLU A C 1
ATOM 677 O O . GLU A 1 90 ? -3.123 -8.000 -15.971 1.00 94.38 90 GLU A O 1
ATOM 682 N N . CYS A 1 91 ? -0.954 -8.256 -15.432 1.00 92.38 91 CYS A N 1
ATOM 683 C CA . CYS A 1 91 ? -0.395 -7.418 -16.497 1.00 92.38 91 CYS A CA 1
ATOM 684 C C . CYS A 1 91 ? 0.727 -8.096 -17.300 1.00 92.38 91 CYS A C 1
ATOM 686 O O . CYS A 1 91 ? 1.088 -7.607 -18.374 1.00 92.38 91 CYS A O 1
ATOM 688 N N . LYS A 1 92 ? 1.230 -9.260 -16.872 1.00 90.06 92 LYS A N 1
ATOM 689 C CA . LYS A 1 92 ? 2.263 -9.998 -17.610 1.00 90.06 92 LYS A CA 1
ATOM 690 C C . LYS A 1 92 ? 1.786 -10.396 -19.011 1.00 90.06 92 LYS A C 1
ATOM 692 O O . LYS A 1 92 ? 0.771 -11.067 -19.174 1.00 90.06 92 LYS A O 1
ATOM 697 N N . GLY A 1 93 ? 2.561 -10.012 -20.028 1.00 86.31 93 GLY A N 1
ATOM 698 C CA . GLY A 1 93 ? 2.287 -10.340 -21.434 1.00 86.31 93 GLY A CA 1
ATOM 699 C C . GLY A 1 93 ? 1.122 -9.564 -22.055 1.00 86.31 93 GLY A C 1
ATOM 700 O O . GLY A 1 93 ? 0.704 -9.891 -23.164 1.00 86.31 93 GLY A O 1
ATOM 701 N N . ARG A 1 94 ? 0.593 -8.549 -21.362 1.00 85.00 94 ARG A N 1
ATOM 702 C CA . ARG A 1 94 ? -0.500 -7.709 -21.854 1.00 85.00 94 ARG A CA 1
ATOM 703 C C . ARG A 1 94 ? 0.027 -6.393 -22.411 1.00 85.00 94 ARG A C 1
ATOM 705 O O . ARG A 1 94 ? 0.911 -5.776 -21.829 1.00 85.00 94 ARG A O 1
ATOM 712 N N . SER A 1 95 ? -0.553 -5.948 -23.520 1.00 85.50 95 SER A N 1
ATOM 713 C CA . SER A 1 95 ? -0.237 -4.661 -24.155 1.00 85.50 95 SER A CA 1
ATOM 714 C C . SER A 1 95 ? -1.229 -3.546 -23.802 1.00 85.50 95 SER A C 1
ATOM 716 O O . SER A 1 95 ? -1.044 -2.414 -24.232 1.00 85.50 95 SER A O 1
ATOM 718 N N . ASP A 1 96 ? -2.289 -3.855 -23.049 1.00 88.38 96 ASP A N 1
ATOM 719 C CA . ASP A 1 96 ? -3.360 -2.928 -22.655 1.00 88.38 96 ASP A CA 1
ATOM 720 C C . ASP A 1 96 ? -3.218 -2.400 -21.215 1.00 88.38 96 ASP A C 1
ATOM 722 O O . ASP A 1 96 ? -4.141 -1.790 -20.686 1.00 88.38 96 ASP A O 1
ATOM 726 N N . GLY A 1 97 ? -2.075 -2.653 -20.566 1.00 84.56 97 GLY A N 1
ATOM 727 C CA . GLY A 1 97 ? -1.804 -2.255 -19.179 1.00 84.56 97 GLY A CA 1
ATOM 728 C C . GLY A 1 97 ? -2.276 -3.255 -18.116 1.00 84.56 97 GLY A C 1
ATOM 729 O O . GLY A 1 97 ? -1.786 -3.216 -16.990 1.00 84.56 97 GLY A O 1
ATOM 730 N N . GLY A 1 98 ? -3.143 -4.210 -18.464 1.00 90.62 98 GLY A N 1
ATOM 731 C CA . GLY A 1 98 ? -3.590 -5.263 -17.552 1.00 90.62 98 GLY A CA 1
ATOM 732 C C . GLY A 1 98 ? -4.790 -4.918 -16.673 1.00 90.62 98 GLY A C 1
ATOM 733 O O . GLY A 1 98 ? -5.550 -3.994 -16.948 1.00 90.62 98 GLY A O 1
ATOM 734 N N . ILE A 1 99 ? -5.013 -5.735 -15.640 1.00 92.31 99 ILE A N 1
ATOM 735 C CA . ILE A 1 99 ? -6.151 -5.619 -14.714 1.00 92.31 99 ILE A CA 1
ATOM 736 C C . ILE A 1 99 ? -5.632 -5.521 -13.280 1.00 92.31 99 ILE A C 1
ATOM 738 O O . ILE A 1 99 ? -4.758 -6.290 -12.881 1.00 92.31 99 ILE A O 1
ATOM 742 N N . VAL A 1 100 ? -6.222 -4.620 -12.490 1.00 91.56 100 VAL A N 1
ATOM 743 C CA . VAL A 1 100 ? -5.974 -4.504 -11.047 1.00 91.56 100 VAL A CA 1
ATOM 744 C C . VAL A 1 100 ? -7.209 -4.964 -10.276 1.00 91.56 100 VAL A C 1
ATOM 746 O O . VAL A 1 100 ? -8.326 -4.528 -10.558 1.00 91.56 100 VAL A O 1
ATOM 749 N N . ARG A 1 101 ? -7.025 -5.847 -9.291 1.00 90.38 101 ARG A N 1
ATOM 750 C CA . ARG A 1 101 ? -8.099 -6.335 -8.410 1.00 90.38 101 ARG A CA 1
ATOM 751 C C . ARG A 1 101 ? -7.731 -6.133 -6.950 1.00 90.38 101 ARG A C 1
ATOM 753 O O . ARG A 1 101 ? -6.701 -6.630 -6.502 1.00 90.38 101 ARG A O 1
ATOM 760 N N . ASN A 1 102 ? -8.610 -5.486 -6.191 1.00 85.44 102 ASN A N 1
ATOM 761 C CA . ASN A 1 102 ? -8.496 -5.438 -4.737 1.00 85.44 102 ASN A CA 1
ATOM 762 C C . ASN A 1 102 ? -9.065 -6.731 -4.134 1.00 85.44 102 ASN A C 1
ATOM 764 O O . ASN A 1 102 ? -10.209 -7.101 -4.392 1.00 85.44 102 ASN A O 1
ATOM 768 N N . VAL A 1 103 ? -8.256 -7.418 -3.333 1.00 85.94 103 VAL A N 1
ATOM 769 C CA . VAL A 1 103 ? -8.608 -8.632 -2.597 1.00 85.94 103 VAL A CA 1
ATOM 770 C C . VAL A 1 103 ? -8.560 -8.299 -1.112 1.00 85.94 103 VAL A C 1
ATOM 772 O O . VAL A 1 103 ? -7.490 -8.196 -0.511 1.00 85.94 103 VAL A O 1
ATOM 775 N N . VAL A 1 104 ? -9.736 -8.117 -0.519 1.00 81.12 104 VAL A N 1
ATOM 776 C CA . VAL A 1 104 ? -9.884 -7.829 0.909 1.00 81.12 104 VAL A CA 1
ATOM 777 C C . VAL A 1 104 ? -10.137 -9.143 1.637 1.00 81.12 104 VAL A C 1
ATOM 779 O O . VAL A 1 104 ? -11.152 -9.798 1.396 1.00 81.12 104 VAL A O 1
ATOM 782 N N . ARG A 1 105 ? -9.216 -9.548 2.518 1.00 77.50 105 ARG A N 1
ATOM 783 C CA . ARG A 1 105 ? -9.481 -10.642 3.457 1.00 77.50 105 ARG A CA 1
ATOM 784 C C . ARG A 1 105 ? -10.107 -10.078 4.722 1.00 77.50 105 ARG A C 1
ATOM 786 O O . ARG A 1 105 ? -9.525 -9.215 5.368 1.00 77.50 105 ARG A O 1
ATOM 793 N N . TRP A 1 106 ? -11.268 -10.605 5.073 1.00 69.75 106 TRP A N 1
ATOM 794 C CA . TRP A 1 106 ? -11.963 -10.305 6.318 1.00 69.75 106 TRP A C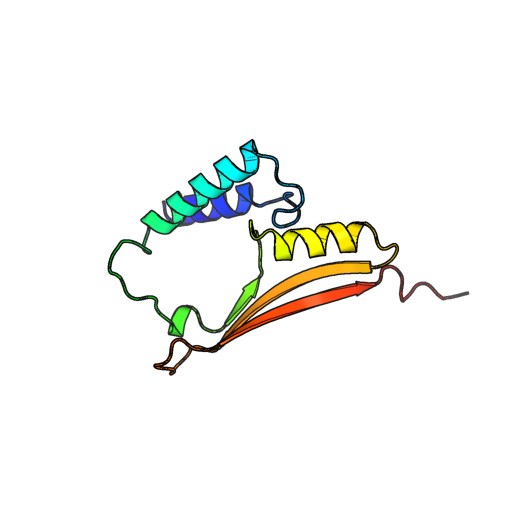A 1
ATOM 795 C C . TRP A 1 106 ? -11.730 -11.445 7.305 1.00 69.75 106 TRP A C 1
ATOM 797 O O . TRP A 1 106 ? -11.670 -12.608 6.898 1.00 69.75 106 TRP A O 1
ATOM 807 N N . SER A 1 107 ? -11.601 -11.119 8.586 1.00 65.31 107 SER A N 1
ATOM 808 C CA . SER A 1 107 ? -11.584 -12.097 9.672 1.00 65.31 107 SER A CA 1
ATOM 809 C C . SER A 1 107 ? -12.668 -11.759 10.685 1.00 65.31 107 SER A C 1
ATOM 811 O O . SER A 1 107 ? -12.973 -10.591 10.917 1.00 65.31 107 SER A O 1
ATOM 813 N N . ILE A 1 108 ? -13.251 -12.798 11.274 1.00 59.59 108 ILE A N 1
ATOM 814 C CA . ILE A 1 108 ? -14.178 -12.682 12.399 1.00 59.59 108 ILE A CA 1
ATOM 815 C C . ILE A 1 108 ? -13.400 -13.103 13.645 1.00 59.59 108 ILE A C 1
ATOM 817 O O . ILE A 1 108 ? -12.756 -14.156 13.628 1.00 59.59 108 ILE A O 1
ATOM 821 N N . GLU A 1 109 ? -13.428 -12.296 14.702 1.00 58.16 109 GLU A N 1
ATOM 822 C CA . GLU A 1 109 ? -12.831 -12.690 15.984 1.00 58.16 109 GLU A CA 1
ATOM 823 C C . GLU A 1 109 ? -13.619 -13.858 16.619 1.00 58.16 109 GLU A C 1
ATOM 825 O O . GLU A 1 109 ? -14.848 -13.879 16.588 1.00 58.16 109 GLU A O 1
ATOM 830 N N . ASN A 1 110 ? -12.910 -14.826 17.219 1.00 50.81 110 ASN A N 1
ATOM 831 C CA . ASN A 1 110 ? -13.446 -15.905 18.074 1.00 50.81 110 ASN A CA 1
ATOM 832 C C . ASN A 1 110 ? -14.342 -16.994 17.435 1.00 50.81 110 ASN A C 1
ATOM 834 O O . ASN A 1 110 ? -15.196 -17.563 18.111 1.00 50.81 110 ASN A O 1
ATOM 838 N N . LEU A 1 111 ? -14.133 -17.386 16.172 1.00 53.50 111 LEU A N 1
ATOM 839 C CA . LEU A 1 111 ? -14.907 -18.492 15.563 1.00 53.50 111 LEU A CA 1
ATOM 840 C C . LEU A 1 111 ? -14.532 -19.921 16.037 1.00 53.50 111 LEU A C 1
ATOM 842 O O . LEU A 1 111 ? -15.175 -20.878 15.610 1.00 53.50 111 LEU A O 1
ATOM 846 N N . LEU A 1 112 ? -13.544 -20.090 16.926 1.00 51.00 112 LEU A N 1
ATOM 847 C CA . LEU A 1 112 ? -13.180 -21.379 17.537 1.00 51.00 112 LEU A CA 1
ATOM 848 C C . LEU A 1 112 ? -12.739 -21.204 19.003 1.00 51.00 112 LEU A C 1
ATOM 850 O O . LEU A 1 112 ? -11.568 -21.363 19.327 1.00 51.00 112 LEU A O 1
ATOM 854 N N . GLU A 1 113 ? -13.679 -20.917 19.900 1.00 47.44 113 GLU A N 1
ATOM 855 C CA . GLU A 1 113 ? -13.520 -21.231 21.328 1.00 47.44 113 GLU A CA 1
ATOM 856 C C . GLU A 1 113 ? -14.847 -21.785 21.869 1.00 47.44 113 GLU A C 1
ATOM 858 O O . GLU A 1 113 ? -15.536 -21.187 22.685 1.00 47.44 113 GLU A O 1
ATOM 863 N N . TRP A 1 114 ? -15.252 -22.942 21.338 1.00 41.03 114 TRP A N 1
ATOM 864 C CA . TRP A 1 114 ? -16.277 -23.777 21.959 1.00 41.03 114 TRP A CA 1
ATOM 865 C C . TRP A 1 114 ? -15.693 -25.166 22.191 1.00 41.03 114 TRP A C 1
ATOM 867 O O . TRP A 1 114 ? -15.758 -26.041 21.330 1.00 41.03 114 TRP A O 1
ATOM 877 N N . SER A 1 115 ? -15.137 -25.367 23.378 1.00 39.72 115 SER A N 1
ATOM 878 C CA . SER A 1 115 ? -15.067 -26.685 24.001 1.00 39.72 115 SER A CA 1
ATOM 879 C C . SER A 1 115 ? -15.513 -26.528 25.450 1.00 39.72 115 SER A C 1
ATOM 881 O O . SER A 1 115 ? -14.786 -25.956 26.261 1.00 39.72 115 SER A O 1
ATOM 883 N N . ILE A 1 116 ? -16.755 -26.959 25.693 1.00 43.19 116 ILE A N 1
ATOM 884 C CA . ILE A 1 116 ? -17.360 -27.217 27.009 1.00 43.19 116 ILE A CA 1
ATOM 885 C C . ILE A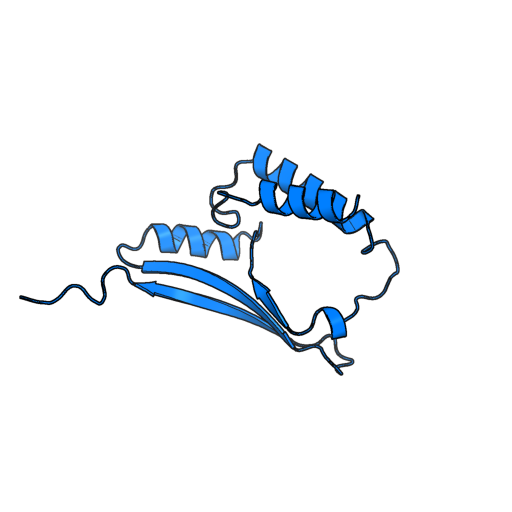 1 116 ? -16.557 -28.307 27.721 1.00 43.19 116 ILE A C 1
ATOM 887 O O . ILE A 1 116 ? -16.140 -29.257 27.018 1.00 43.19 116 ILE A O 1
#

Foldseek 3Di:
DQVVLVVQLLVLLPPCLQPLNQDPVSVVSNVVSVVVNCVVPVDPPDDDPLQVVADKAWRSHDPPVVVSVVQVVQVPDPQKHWDIKIWGFARPPDPVRGDIDIDTDMGGPPPDDDDD

Radius of gyration: 17.48 Å; chains: 1; bounding box: 40×42×51 Å

InterPro domains:
  IPR006843 Plastid lipid-associated protein/fibrillin conserved domain [PF04755] (6-105)
  IPR039633 Plastid-lipid-associated protein [PTHR31906] (3-112)

Sequence (116 aa):
DTEGRKHDLLRAVQETGRGSGASPDQRAAIEEAIVSVEELGAGEGAPLDLAALDGTWRLCYTSASDVLMLFEAAERLPLLQVGQIYQKFECKGRSDGGIVRNVVRWSIENLLEWSI

pLDDT: mean 84.12, std 13.51, range [39.72, 97.25]